Protein AF-A0AAV0DYX0-F1 (afdb_monomer_lite)

Secondary structure (DSSP, 8-state):
------PPPTT------THHHHHHHHHHHHHHHHHTTS-S----HHHHHHTTTTSSS----STT--HHHHHS--S--------HHHHHHHHHHHHHHHHHHHHHHHHHHHHHHHHHHHHHHHHHHHHHHHHTTS--

pLDDT: mean 74.8, std 15.86, range [45.0, 96.44]

Organism: NCBI:txid186058

Sequence (136 aa):
MYEVTRKRTEGRQYKSSYEDTATKIIEMKNYEAENNEEGEAAIDGYAAIMSKEKSGGPIMCGRGVTKKDLVNTKETVQSYVMTSNDMETVMSTLRKEIEEKNEKKDAELEQMRKEREVEKQKMDLILAKLSAMIPN

Radius of gyration: 32.81 Å; chains: 1; bounding box: 77×46×80 Å

Structure (mmCIF, N/CA/C/O backbone):
data_AF-A0AAV0DYX0-F1
#
_entry.id   AF-A0AAV0DYX0-F1
#
loop_
_atom_site.group_PDB
_atom_site.id
_atom_site.type_symbol
_atom_site.label_atom_id
_atom_site.label_alt_id
_atom_site.label_comp_id
_atom_site.label_asym_id
_atom_site.label_entity_id
_atom_site.label_seq_id
_atom_site.pdbx_PDB_ins_code
_atom_site.Cartn_x
_atom_site.Cartn_y
_atom_site.Cartn_z
_atom_site.occupancy
_atom_site.B_iso_or_equiv
_atom_site.auth_seq_id
_atom_site.auth_comp_id
_atom_site.auth_asym_id
_atom_site.auth_atom_id
_atom_site.pdbx_PDB_model_num
ATOM 1 N N . MET A 1 1 ? -49.599 4.923 -3.576 1.00 46.19 1 MET A N 1
ATOM 2 C CA . MET A 1 1 ? -49.830 5.508 -2.239 1.00 46.19 1 MET A CA 1
ATOM 3 C C . MET A 1 1 ? -49.151 4.574 -1.247 1.00 46.19 1 MET A C 1
ATOM 5 O O . MET A 1 1 ? -49.492 3.402 -1.252 1.00 46.19 1 MET A O 1
ATOM 9 N N . TYR A 1 2 ? -48.109 5.017 -0.539 1.00 50.25 2 TYR A N 1
ATOM 10 C CA . TYR A 1 2 ? -47.378 4.155 0.400 1.00 50.25 2 TYR A CA 1
ATOM 11 C C . TYR A 1 2 ? -48.002 4.280 1.787 1.00 50.25 2 TYR A C 1
ATOM 13 O O . TYR A 1 2 ? -48.002 5.362 2.371 1.00 50.25 2 TYR A O 1
ATOM 21 N N . GLU A 1 3 ? -48.547 3.181 2.298 1.00 60.09 3 GLU A N 1
ATOM 22 C CA . GLU A 1 3 ? -49.101 3.122 3.647 1.00 60.09 3 GLU A CA 1
ATOM 23 C C . GLU A 1 3 ? -47.987 2.891 4.674 1.00 60.09 3 GLU A C 1
ATOM 25 O O . GLU A 1 3 ? -47.161 1.985 4.552 1.00 60.09 3 GLU A O 1
ATOM 30 N N . VAL A 1 4 ? -47.953 3.742 5.700 1.00 62.25 4 VAL A N 1
ATOM 31 C CA . VAL A 1 4 ? -46.975 3.673 6.789 1.00 62.25 4 VAL A CA 1
ATOM 32 C C . VAL A 1 4 ? -47.325 2.490 7.697 1.00 62.25 4 VAL A C 1
ATOM 34 O O . VAL A 1 4 ? -48.204 2.578 8.549 1.00 62.25 4 VAL A O 1
ATOM 37 N N . THR A 1 5 ? -46.609 1.377 7.536 1.00 66.31 5 THR A N 1
ATOM 38 C CA . THR A 1 5 ? -46.845 0.115 8.267 1.00 66.31 5 THR A CA 1
ATOM 39 C C . THR A 1 5 ? -46.316 0.101 9.705 1.00 66.31 5 THR A C 1
ATOM 41 O O . THR A 1 5 ? -46.498 -0.881 10.423 1.00 66.31 5 THR A O 1
ATOM 44 N N . ARG A 1 6 ? -45.654 1.172 10.167 1.00 64.88 6 ARG A N 1
ATOM 45 C CA . ARG A 1 6 ? -45.093 1.257 11.525 1.00 64.88 6 ARG A CA 1
ATOM 46 C C . ARG A 1 6 ? -45.514 2.544 12.222 1.00 64.88 6 ARG A C 1
ATOM 48 O O . ARG A 1 6 ? -45.129 3.633 11.811 1.00 64.88 6 ARG A O 1
ATOM 55 N N . LYS A 1 7 ? -46.244 2.403 13.330 1.00 69.31 7 LYS A N 1
ATOM 56 C CA . LYS A 1 7 ? -46.509 3.487 14.285 1.00 69.31 7 LYS A CA 1
ATOM 57 C C . LYS A 1 7 ? -45.525 3.394 15.450 1.00 69.31 7 LYS A C 1
ATOM 59 O O . LYS A 1 7 ? -45.152 2.298 15.868 1.00 69.31 7 LYS A O 1
ATOM 64 N N . ARG A 1 8 ? -45.068 4.543 15.959 1.00 67.69 8 ARG A N 1
ATOM 65 C CA . ARG A 1 8 ? -44.211 4.584 17.155 1.00 67.69 8 ARG A CA 1
ATOM 66 C C . ARG A 1 8 ? -45.035 4.160 18.369 1.00 67.69 8 ARG A C 1
ATOM 68 O O . ARG A 1 8 ? -46.217 4.471 18.448 1.00 67.69 8 ARG A O 1
ATOM 75 N N . THR A 1 9 ? -44.405 3.459 19.304 1.00 76.56 9 THR A N 1
ATOM 76 C CA . THR A 1 9 ? -45.021 3.140 20.594 1.00 76.56 9 THR A CA 1
ATOM 77 C C . THR A 1 9 ? -45.219 4.442 21.367 1.00 76.56 9 THR A C 1
ATOM 79 O O . THR A 1 9 ? -44.251 5.174 21.589 1.00 76.56 9 THR A O 1
ATOM 82 N N . GLU A 1 10 ? -46.460 4.746 21.740 1.00 75.12 10 GLU A N 1
ATOM 83 C CA . GLU A 1 10 ? -46.793 5.929 22.537 1.00 75.12 10 GLU A CA 1
ATOM 84 C C . GLU A 1 10 ? -46.033 5.901 23.874 1.00 75.12 10 GLU A C 1
ATOM 86 O O . GLU A 1 10 ? -45.792 4.840 24.450 1.00 75.12 10 GLU A O 1
ATOM 91 N N . GLY A 1 11 ? -45.562 7.064 24.331 1.00 69.31 11 GLY A N 1
ATOM 92 C CA . GLY A 1 11 ? -44.794 7.195 25.577 1.00 69.31 11 GLY A CA 1
ATOM 93 C C . GLY A 1 11 ? -43.287 6.921 25.476 1.00 69.31 11 GLY A C 1
ATOM 94 O O . GLY A 1 11 ? -42.559 7.195 26.428 1.00 69.31 11 GLY A O 1
ATOM 95 N N . ARG A 1 12 ? -42.763 6.453 24.332 1.00 62.09 12 ARG A N 1
ATOM 96 C CA . ARG A 1 12 ? -41.305 6.368 24.117 1.00 62.09 12 ARG A CA 1
ATOM 97 C C . ARG A 1 12 ? -40.741 7.700 23.620 1.00 62.09 12 ARG A C 1
ATOM 99 O O . ARG A 1 12 ? -40.648 7.936 22.415 1.00 62.09 12 ARG A O 1
ATOM 106 N N . GLN A 1 13 ? -40.327 8.553 24.553 1.00 62.88 13 GLN A N 1
ATOM 107 C CA . GLN A 1 13 ? -39.456 9.689 24.247 1.00 62.88 13 GLN A CA 1
ATOM 108 C C . GLN A 1 13 ? -38.045 9.181 23.909 1.00 62.88 13 GLN A C 1
ATOM 110 O O . GLN A 1 13 ? -37.557 8.216 24.503 1.00 62.88 13 GLN A O 1
ATOM 115 N N . TYR A 1 14 ? -37.384 9.804 22.929 1.00 61.69 14 TYR A N 1
ATOM 116 C CA . TYR A 1 14 ? -35.945 9.607 22.760 1.00 61.69 14 TYR A CA 1
ATOM 117 C C . TYR A 1 14 ? -35.256 10.058 24.055 1.00 61.69 14 TYR A C 1
ATOM 119 O O . TYR A 1 14 ? -35.634 11.095 24.597 1.00 61.69 14 TYR A O 1
ATOM 127 N N . LYS A 1 15 ? -34.257 9.314 24.552 1.00 61.19 15 LYS A N 1
ATOM 128 C CA . LYS A 1 15 ? -33.356 9.830 25.596 1.00 61.19 15 LYS A CA 1
ATOM 129 C C . LYS A 1 15 ? -32.672 11.068 25.015 1.00 61.19 15 LYS A C 1
ATOM 131 O O . LYS A 1 15 ? -31.764 10.938 24.204 1.00 61.19 15 LYS A O 1
ATOM 136 N N . SER A 1 16 ? -33.175 12.253 25.337 1.00 58.41 16 SER A N 1
ATOM 137 C CA . SER A 1 16 ? -32.812 13.501 24.666 1.00 58.41 16 SER A CA 1
ATOM 138 C C . SER A 1 16 ? -31.604 14.190 25.298 1.00 58.41 16 SER A C 1
ATOM 140 O O . SER A 1 16 ? -31.571 15.416 25.351 1.00 58.41 16 SER A O 1
ATOM 142 N N . SER A 1 17 ? -30.610 13.449 25.789 1.00 59.62 17 SER A N 1
ATOM 143 C CA . SER A 1 17 ? -29.343 14.074 26.169 1.00 59.62 17 SER A CA 1
ATOM 144 C C . SER A 1 17 ? -28.473 14.182 24.917 1.00 59.62 17 SER A C 1
ATOM 146 O O . SER A 1 17 ? -27.623 13.337 24.649 1.00 59.62 17 SER A O 1
ATOM 148 N N . TYR A 1 18 ? -28.716 15.236 24.136 1.00 62.19 18 TYR A N 1
ATOM 149 C CA . TYR A 1 18 ? -27.851 15.670 23.032 1.00 62.19 18 TYR A CA 1
ATOM 150 C C . TYR A 1 18 ? -26.510 16.245 23.527 1.00 62.19 18 TYR A C 1
ATOM 152 O O . TYR A 1 18 ? -25.725 16.741 22.723 1.00 62.19 18 TYR A O 1
ATOM 160 N N . GLU A 1 19 ? -26.223 16.171 24.827 1.00 69.06 19 GLU A N 1
ATOM 161 C CA . GLU A 1 19 ? -24.958 16.610 25.422 1.00 69.06 19 GLU A CA 1
ATOM 162 C C . GLU A 1 19 ? -23.756 15.978 24.710 1.00 69.06 19 GLU A C 1
ATOM 164 O O . GLU A 1 19 ? -22.855 16.701 24.302 1.00 69.06 19 GLU A O 1
ATOM 169 N N . ASP A 1 20 ? -23.815 14.674 24.418 1.00 75.00 20 ASP A N 1
ATOM 170 C CA . ASP A 1 20 ? -22.772 13.953 23.669 1.00 75.00 20 ASP A CA 1
ATOM 171 C C . ASP A 1 20 ? -22.593 14.476 22.231 1.00 75.00 20 ASP A C 1
ATOM 173 O O . ASP A 1 20 ? -21.503 14.461 21.667 1.00 75.00 20 ASP A O 1
ATOM 177 N N . THR A 1 21 ? -23.661 14.978 21.607 1.00 77.88 21 THR A N 1
ATOM 178 C CA . THR A 1 21 ? -23.546 15.567 20.264 1.00 77.88 21 THR A CA 1
ATOM 179 C C . THR A 1 21 ? -22.906 16.949 20.310 1.00 77.88 21 THR A C 1
ATOM 181 O O . THR A 1 21 ? -22.102 17.274 19.441 1.00 77.88 21 THR A O 1
ATOM 184 N N . ALA A 1 22 ? -23.217 17.746 21.336 1.00 81.25 22 ALA A N 1
ATOM 185 C CA . ALA A 1 22 ? -22.618 19.062 21.517 1.00 81.25 22 ALA A CA 1
ATOM 186 C C . ALA A 1 22 ? -21.118 18.949 21.819 1.00 81.25 22 ALA A C 1
ATOM 188 O O . ALA A 1 22 ? -20.326 19.677 21.221 1.00 81.25 22 ALA A O 1
ATOM 189 N N . THR A 1 23 ? -20.719 18.001 22.672 1.00 81.94 23 THR A N 1
ATOM 190 C CA . THR A 1 23 ? -19.302 17.734 22.956 1.00 81.94 23 THR A CA 1
ATOM 191 C C . THR A 1 23 ? -18.560 17.268 21.707 1.00 81.94 23 THR A C 1
ATOM 193 O O . THR A 1 23 ? -17.529 17.846 21.379 1.00 81.94 23 THR A O 1
ATOM 196 N N . LYS A 1 24 ? -19.116 16.328 20.930 1.00 85.19 24 LYS A N 1
ATOM 197 C CA . LYS A 1 24 ? -18.496 15.853 19.676 1.00 85.19 24 LYS A CA 1
ATOM 198 C C . LYS A 1 24 ? -18.326 16.948 18.626 1.00 85.19 24 LYS A C 1
ATOM 200 O O . LYS A 1 24 ? -17.329 16.959 17.914 1.00 85.19 24 LY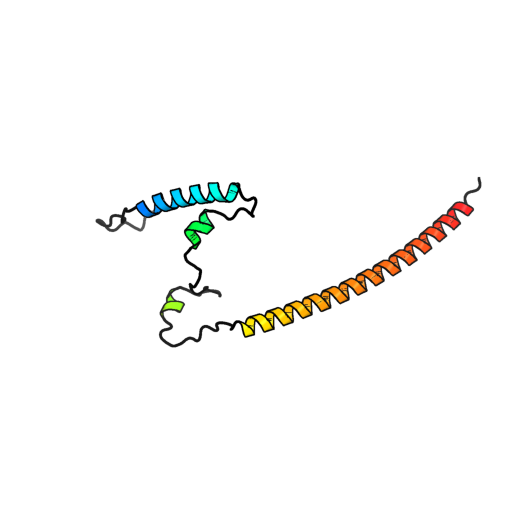S A O 1
ATOM 205 N N . ILE A 1 25 ? -19.272 17.885 18.530 1.00 83.75 25 ILE A N 1
ATOM 206 C CA . ILE A 1 25 ? -19.150 19.040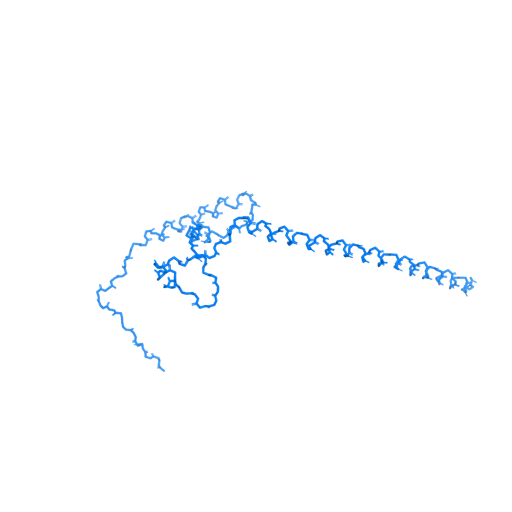 17.625 1.00 83.75 25 ILE A CA 1
ATOM 207 C C . ILE A 1 25 ? -18.003 19.960 18.056 1.00 83.75 25 ILE A C 1
ATOM 209 O O . ILE A 1 25 ? -17.285 20.472 17.200 1.00 83.75 25 ILE A O 1
ATOM 213 N N . ILE A 1 26 ? -17.827 20.175 19.362 1.00 86.00 26 ILE A N 1
ATOM 214 C CA . ILE A 1 26 ? -16.711 20.971 19.890 1.00 86.00 26 ILE A CA 1
ATOM 215 C C . ILE A 1 26 ? -15.384 20.255 19.623 1.00 86.00 26 ILE A C 1
ATOM 217 O O . ILE A 1 26 ? -14.455 20.876 19.116 1.00 86.00 26 ILE A O 1
ATOM 221 N N . GLU A 1 27 ? -15.316 18.949 19.887 1.00 84.31 27 GLU A N 1
ATOM 222 C CA . GLU A 1 27 ? -14.126 18.142 19.609 1.00 84.31 27 GLU A CA 1
ATOM 223 C C . GLU A 1 27 ? -13.733 18.203 18.125 1.00 84.31 27 GLU A C 1
ATOM 225 O O . GLU A 1 27 ? -12.556 18.389 17.829 1.00 84.31 27 GLU A O 1
ATOM 230 N N . MET A 1 28 ? -14.697 18.120 17.193 1.00 85.81 28 MET A N 1
ATOM 231 C CA . MET A 1 28 ? -14.413 18.168 15.747 1.00 85.81 28 MET A CA 1
ATOM 232 C C . MET A 1 28 ? -13.792 19.504 15.343 1.00 85.81 28 MET A C 1
ATOM 234 O O . MET A 1 28 ? -12.799 19.523 14.623 1.00 85.81 28 MET A O 1
ATOM 238 N N . LYS A 1 29 ? -14.326 20.615 15.863 1.00 83.44 29 LYS A N 1
ATOM 239 C CA . LYS A 1 29 ? -13.795 21.955 15.580 1.00 83.44 29 LYS A CA 1
ATOM 240 C C . LYS A 1 29 ? -12.380 22.152 16.117 1.00 83.44 29 LYS A C 1
ATOM 242 O O . LYS A 1 29 ? -11.567 22.781 15.448 1.00 83.44 29 LYS A O 1
ATOM 247 N N . ASN A 1 30 ? -12.091 21.629 17.308 1.00 83.31 30 ASN A N 1
ATOM 248 C CA . ASN A 1 30 ? -10.754 21.720 17.893 1.00 83.31 30 ASN A CA 1
ATOM 249 C C . ASN A 1 30 ? -9.751 20.883 17.089 1.00 83.31 30 ASN A C 1
ATOM 251 O O . ASN A 1 30 ? -8.670 21.365 16.772 1.00 83.31 30 ASN A O 1
ATOM 255 N N . TYR A 1 31 ? -10.148 19.673 16.682 1.00 78.62 31 TYR A N 1
ATOM 256 C CA . TYR A 1 31 ? -9.310 18.800 15.865 1.00 78.62 31 TYR A CA 1
ATOM 257 C C . TYR A 1 31 ? -8.962 19.431 14.509 1.00 78.62 31 TYR A C 1
ATOM 259 O O . TYR A 1 31 ? -7.807 19.402 14.089 1.00 78.62 31 TYR A O 1
ATOM 267 N N . GLU A 1 32 ? -9.941 20.048 13.840 1.00 75.00 32 GLU A N 1
ATOM 268 C CA . GLU A 1 32 ? -9.715 20.786 12.592 1.00 75.00 32 GLU A CA 1
ATOM 269 C C . GLU A 1 32 ? -8.787 21.995 12.784 1.00 75.00 32 GLU A C 1
ATOM 271 O O . GLU A 1 32 ? -7.989 22.293 11.898 1.00 75.00 32 GLU A O 1
ATOM 276 N N . ALA A 1 33 ? -8.866 22.696 13.918 1.00 74.56 33 ALA A N 1
ATOM 277 C CA . ALA A 1 33 ? -7.990 23.831 14.203 1.00 74.56 33 ALA A CA 1
ATOM 278 C C . ALA A 1 33 ? -6.533 23.392 14.433 1.00 74.56 33 ALA A C 1
ATOM 280 O O . ALA A 1 33 ? -5.628 23.979 13.853 1.00 74.56 33 ALA A O 1
ATOM 281 N N . GLU A 1 34 ? -6.320 22.332 15.217 1.00 71.44 34 GLU A N 1
ATOM 282 C CA . GLU A 1 34 ? -4.988 21.819 15.571 1.00 71.44 34 GLU A CA 1
ATOM 283 C C . GLU A 1 34 ? -4.269 21.167 14.373 1.00 71.44 34 GLU A C 1
ATOM 285 O O . GLU A 1 34 ? -3.081 21.390 14.160 1.00 71.44 34 GLU A O 1
ATOM 290 N N . ASN A 1 35 ? -4.985 20.414 13.527 1.00 64.56 35 ASN A N 1
ATOM 291 C CA . ASN A 1 35 ? -4.370 19.674 12.411 1.00 64.56 35 ASN A CA 1
ATOM 292 C C . ASN A 1 35 ? -4.142 20.524 11.146 1.00 64.56 35 ASN A C 1
ATOM 294 O O . ASN A 1 35 ? -3.427 20.096 10.241 1.00 64.56 35 ASN A O 1
ATOM 298 N N . ASN A 1 36 ? -4.724 21.724 11.055 1.00 59.06 36 ASN A N 1
ATOM 299 C CA . ASN A 1 36 ? -4.446 22.648 9.949 1.00 59.06 36 ASN A CA 1
ATOM 300 C C . ASN A 1 36 ? -3.111 23.401 10.114 1.00 59.06 36 ASN A C 1
ATOM 302 O O . ASN A 1 36 ? -2.640 24.000 9.146 1.00 59.06 36 ASN A O 1
ATOM 306 N N . GLU A 1 37 ? -2.493 23.377 11.300 1.00 57.91 37 GLU A N 1
ATOM 307 C CA . GLU A 1 37 ? -1.235 24.089 11.572 1.00 57.91 37 GLU A CA 1
ATOM 308 C C . GLU A 1 37 ? 0.021 23.236 11.305 1.00 57.91 37 GLU A C 1
ATOM 310 O O . GLU A 1 37 ? 1.059 23.789 10.943 1.00 57.91 37 GLU A O 1
ATOM 315 N N . GLU A 1 38 ? -0.056 21.902 11.411 1.00 56.28 38 GLU A N 1
ATOM 316 C CA . GLU A 1 38 ? 1.138 21.031 11.410 1.00 56.28 38 GLU A CA 1
ATOM 317 C C . GLU A 1 38 ? 1.504 20.382 10.063 1.00 56.28 38 GLU A C 1
ATOM 319 O O . GLU A 1 38 ? 2.533 19.718 9.959 1.00 56.28 38 GLU A O 1
ATOM 324 N N . GLY A 1 39 ? 0.742 20.602 8.986 1.00 56.28 39 GLY A N 1
ATOM 325 C CA . GLY A 1 39 ? 1.108 20.115 7.644 1.00 56.28 39 GLY A CA 1
ATOM 326 C C . GLY A 1 39 ? 1.171 18.584 7.498 1.00 56.28 39 GLY A C 1
ATOM 327 O O . GLY A 1 39 ? 1.607 18.087 6.456 1.00 56.28 39 GLY A O 1
ATOM 328 N N . GLU A 1 40 ? 0.728 17.833 8.509 1.00 57.50 40 GLU A N 1
ATOM 329 C CA . GLU A 1 40 ? 0.511 16.393 8.419 1.00 57.50 40 GLU A CA 1
ATOM 330 C C . GLU A 1 40 ? -0.744 16.080 7.591 1.00 57.50 40 GLU A C 1
ATOM 332 O O . GLU A 1 40 ? -1.647 16.902 7.423 1.00 57.50 40 GLU A O 1
ATOM 337 N N . ALA A 1 41 ? -0.777 14.880 7.003 1.00 57.94 41 ALA A N 1
ATOM 338 C CA . ALA A 1 41 ? -1.872 14.434 6.151 1.00 57.94 41 ALA A CA 1
ATOM 339 C C . ALA A 1 41 ? -3.217 14.601 6.873 1.00 57.94 41 ALA A C 1
ATOM 341 O O . ALA A 1 41 ? -3.411 14.031 7.940 1.00 57.94 41 ALA A O 1
ATOM 342 N N . ALA A 1 42 ? -4.137 15.364 6.275 1.00 61.31 42 ALA A N 1
ATOM 343 C CA . ALA A 1 42 ? -5.432 15.692 6.860 1.00 61.31 42 ALA A CA 1
ATOM 344 C C . ALA A 1 42 ? -6.222 14.420 7.213 1.00 61.31 42 ALA A C 1
ATOM 346 O O . ALA A 1 42 ? -6.830 13.778 6.352 1.00 61.31 42 ALA A O 1
ATOM 347 N N . ILE A 1 43 ? -6.195 14.042 8.488 1.00 61.16 43 ILE A N 1
ATOM 348 C CA . ILE A 1 43 ? -7.045 12.990 9.032 1.00 61.16 43 ILE A CA 1
ATOM 349 C C . ILE A 1 43 ? -8.447 13.587 9.189 1.00 61.16 43 ILE A C 1
ATOM 351 O O . ILE A 1 43 ? -8.618 14.693 9.694 1.00 61.16 43 ILE A O 1
ATOM 355 N N . ASP A 1 44 ? -9.468 12.862 8.736 1.00 73.19 44 ASP A N 1
ATOM 356 C CA . ASP A 1 44 ? -10.865 13.270 8.888 1.00 73.19 44 ASP A CA 1
ATOM 357 C C . ASP A 1 44 ? -11.237 13.361 10.382 1.00 73.19 44 ASP A C 1
ATOM 359 O O . ASP A 1 44 ? -11.193 12.360 11.105 1.00 73.19 44 ASP A O 1
ATOM 363 N N . GLY A 1 45 ? -11.629 14.552 10.845 1.00 72.81 45 GLY A N 1
ATOM 364 C CA . GLY A 1 45 ? -12.019 14.795 12.237 1.00 72.81 45 GLY A CA 1
ATOM 365 C C . GLY A 1 45 ? -13.211 13.946 12.682 1.00 72.81 45 GLY A C 1
ATOM 366 O O . GLY A 1 45 ? -13.271 13.520 13.840 1.00 72.81 45 GLY A O 1
ATOM 367 N N . TYR A 1 46 ? -14.115 13.595 11.758 1.00 73.62 46 TYR A N 1
ATOM 368 C CA . TYR A 1 46 ? -15.183 12.643 12.050 1.00 73.62 46 TYR A CA 1
ATOM 369 C C . TYR A 1 46 ? -14.605 11.270 12.386 1.00 73.62 46 TYR A C 1
ATOM 371 O O . TYR A 1 46 ? -14.977 10.682 13.403 1.00 73.62 46 TYR A O 1
ATOM 379 N N . ALA A 1 47 ? -13.672 10.766 11.574 1.00 70.88 47 ALA A N 1
ATOM 380 C CA . ALA A 1 47 ? -12.992 9.512 11.858 1.00 70.88 47 ALA A CA 1
ATOM 381 C C . ALA A 1 47 ? -12.252 9.596 13.200 1.00 70.88 47 ALA A C 1
ATOM 383 O O . ALA A 1 47 ? -12.478 8.743 14.053 1.00 70.88 47 ALA A O 1
ATOM 384 N N . ALA A 1 48 ? -11.460 10.635 13.458 1.00 73.19 48 ALA A N 1
ATOM 385 C CA . ALA A 1 48 ? -10.704 10.763 14.709 1.00 73.19 48 ALA A CA 1
ATOM 386 C C . ALA A 1 48 ? -11.586 10.713 15.977 1.00 73.19 48 ALA A C 1
ATOM 388 O O . ALA A 1 48 ? -11.219 10.087 16.974 1.00 73.19 48 ALA A O 1
ATOM 389 N N . ILE A 1 49 ? -12.772 11.327 15.939 1.00 73.94 49 ILE A N 1
ATOM 390 C CA . ILE A 1 49 ? -13.651 11.451 17.114 1.00 73.94 49 ILE A CA 1
ATOM 391 C C . ILE A 1 49 ? -14.637 10.291 17.222 1.00 73.94 49 ILE A C 1
ATOM 393 O O . ILE A 1 49 ? -14.846 9.750 18.309 1.00 73.94 49 ILE A O 1
ATOM 397 N N . MET A 1 50 ? -15.217 9.859 16.101 1.00 76.12 50 MET A N 1
ATOM 398 C CA . MET A 1 50 ? -16.238 8.807 16.084 1.00 76.12 50 MET A CA 1
ATOM 399 C C . MET A 1 50 ? -15.654 7.396 16.022 1.00 76.12 50 MET A C 1
ATOM 401 O O . MET A 1 50 ? -16.337 6.450 16.411 1.00 76.12 50 MET A O 1
ATOM 405 N N . SER A 1 51 ? -14.406 7.229 15.568 1.00 65.50 51 SER A N 1
ATOM 406 C CA . SER A 1 51 ? -13.748 5.914 15.480 1.00 65.50 51 SER A CA 1
ATOM 407 C C . SER A 1 51 ? -12.923 5.529 16.714 1.00 65.50 51 SER A C 1
ATOM 409 O O . SER A 1 51 ? -12.301 4.467 16.718 1.00 65.50 51 SER A O 1
ATOM 411 N N . LYS A 1 52 ? -12.969 6.325 17.799 1.00 59.72 52 LYS A N 1
ATOM 412 C CA . LYS A 1 52 ? -12.320 5.988 19.085 1.00 59.72 52 LYS A CA 1
ATOM 413 C C . LYS A 1 52 ? -12.730 4.612 19.622 1.00 59.72 52 LYS A C 1
ATOM 415 O O . LYS A 1 52 ? -11.929 3.943 20.268 1.00 59.72 52 LYS A O 1
ATOM 420 N N . GLU A 1 53 ? -13.929 4.129 19.301 1.00 59.09 53 GLU A N 1
ATOM 421 C CA . GLU A 1 53 ? -14.235 2.703 19.406 1.00 59.09 53 GLU A CA 1
ATOM 422 C C . GLU A 1 53 ? -13.792 1.996 18.126 1.00 59.09 53 GLU A C 1
ATOM 424 O O . GLU A 1 53 ? -14.589 1.949 17.199 1.00 59.09 53 GLU A O 1
ATOM 429 N N . LYS A 1 54 ? -12.564 1.449 18.087 1.00 55.03 54 LYS A N 1
ATOM 430 C CA . LYS A 1 54 ? -12.213 0.096 17.570 1.00 55.03 54 LYS A CA 1
ATOM 431 C C . LYS A 1 54 ? -10.744 -0.303 17.808 1.00 55.03 54 LYS A C 1
ATOM 433 O O . LYS A 1 54 ? -10.300 -1.292 17.228 1.00 55.03 54 LYS A O 1
ATOM 438 N N . SER A 1 55 ? -9.981 0.350 18.686 1.00 49.91 55 SER A N 1
ATOM 439 C CA . SER A 1 55 ? -8.710 -0.232 19.149 1.00 49.91 55 SER A CA 1
ATOM 440 C C . SER A 1 55 ? -8.991 -1.363 20.155 1.00 49.91 55 SER A C 1
ATOM 442 O O . SER A 1 55 ? -8.949 -1.184 21.365 1.00 49.91 55 SER A O 1
ATOM 444 N N . GLY A 1 56 ? -9.355 -2.546 19.646 1.00 52.22 56 GLY A N 1
ATOM 445 C CA . GLY A 1 56 ? -9.513 -3.770 20.451 1.00 52.22 56 GLY A CA 1
ATOM 446 C C . GLY A 1 56 ? -10.852 -4.499 20.311 1.00 52.22 56 GLY A C 1
ATOM 447 O O . GLY A 1 56 ? -11.034 -5.561 20.901 1.00 52.22 56 GLY A O 1
ATOM 448 N N . GLY A 1 57 ? -11.791 -3.973 19.520 1.00 54.84 57 GLY A N 1
ATOM 449 C CA . GLY A 1 57 ? -13.006 -4.706 19.164 1.00 54.84 57 GLY A CA 1
ATOM 450 C C . GLY A 1 57 ? -12.705 -5.787 18.117 1.00 54.84 57 GLY A C 1
ATOM 451 O O . GLY A 1 57 ? -11.987 -5.486 17.161 1.00 54.84 57 GLY A O 1
ATOM 452 N N . PRO A 1 58 ? -13.256 -7.011 18.228 1.00 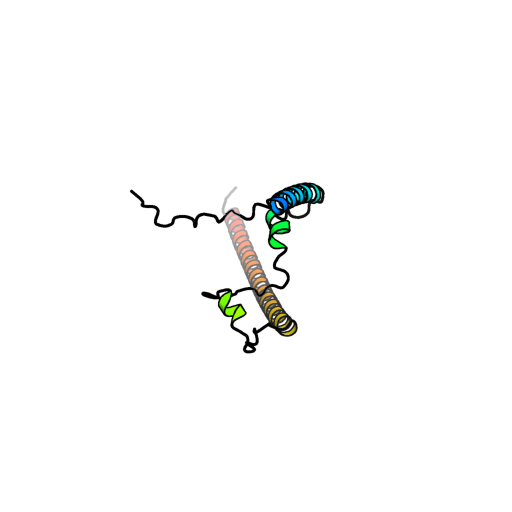57.22 58 PRO A N 1
ATOM 453 C CA . PRO A 1 58 ? -13.069 -8.048 17.217 1.00 57.22 58 PRO A CA 1
ATOM 454 C C . PRO A 1 58 ? -13.469 -7.529 15.833 1.00 57.22 58 PRO A C 1
ATOM 456 O O . PRO A 1 58 ? -14.599 -7.073 15.620 1.00 57.22 58 PRO A O 1
ATOM 459 N N . ILE A 1 59 ? -12.528 -7.561 14.891 1.00 62.81 59 ILE A N 1
ATOM 460 C CA . ILE A 1 59 ? -12.781 -7.189 13.501 1.00 62.81 59 ILE A CA 1
ATOM 461 C C . ILE A 1 59 ? -13.623 -8.310 12.890 1.00 62.81 59 ILE A C 1
ATOM 463 O O . ILE A 1 59 ? -13.165 -9.441 12.764 1.00 62.81 59 ILE A O 1
ATOM 467 N N . MET A 1 60 ? -14.869 -8.007 12.520 1.00 64.94 60 MET A N 1
ATOM 468 C CA . MET A 1 60 ? -15.709 -8.956 11.789 1.00 64.94 60 MET A CA 1
ATOM 469 C C . MET A 1 60 ? -15.191 -9.051 10.351 1.00 64.94 60 MET A C 1
ATOM 471 O O . MET A 1 60 ? -15.452 -8.163 9.539 1.00 64.94 60 MET A O 1
ATOM 475 N N . CYS A 1 61 ? -14.443 -10.104 10.040 1.00 65.00 61 CYS A N 1
ATOM 476 C CA . CYS A 1 61 ? -14.032 -10.438 8.681 1.00 65.00 61 CYS A CA 1
ATOM 477 C C . CYS A 1 61 ? -14.832 -11.650 8.169 1.00 65.00 61 CYS A C 1
ATOM 479 O O . CYS A 1 61 ? -15.121 -12.578 8.919 1.00 65.00 61 CYS A O 1
ATOM 481 N N . GLY A 1 62 ? -15.224 -11.634 6.889 1.00 64.31 62 GLY A N 1
ATOM 482 C CA . GLY A 1 62 ? -16.002 -12.706 6.251 1.00 64.31 62 GLY A CA 1
ATOM 483 C C . GLY A 1 62 ? -17.450 -12.331 5.904 1.00 64.31 62 GLY A C 1
ATOM 484 O O . GLY A 1 62 ? -18.037 -11.391 6.442 1.00 64.31 62 GLY A O 1
ATOM 485 N N . ARG A 1 63 ? -18.038 -13.058 4.947 1.00 60.41 63 ARG A N 1
ATOM 486 C CA . ARG A 1 63 ? -19.398 -12.806 4.448 1.00 60.41 63 ARG A CA 1
ATOM 487 C C . ARG A 1 63 ? -20.420 -13.476 5.369 1.00 60.41 63 ARG A C 1
ATOM 489 O O . ARG A 1 63 ? -20.407 -14.690 5.506 1.00 60.41 63 ARG A O 1
ATOM 496 N N . GLY A 1 64 ? -21.313 -12.684 5.966 1.00 64.38 64 GLY A N 1
ATOM 497 C CA . GLY A 1 64 ? -22.406 -13.184 6.813 1.00 64.38 64 GLY A CA 1
ATOM 498 C C . GLY A 1 64 ? -22.142 -13.171 8.321 1.00 64.38 64 GLY A C 1
ATOM 499 O O . GLY A 1 64 ? -23.013 -13.599 9.067 1.00 64.38 64 GLY A O 1
ATOM 500 N N . VAL A 1 65 ? -20.998 -12.651 8.778 1.00 62.81 65 VAL A N 1
ATOM 501 C CA . VAL A 1 65 ? -20.689 -12.553 10.213 1.00 62.81 65 VAL A CA 1
ATOM 502 C C . VAL A 1 65 ? -21.504 -11.427 10.850 1.00 62.81 65 VAL A C 1
ATOM 504 O O . VAL A 1 65 ? -21.408 -10.261 10.455 1.00 62.81 65 VAL A O 1
ATOM 507 N N . THR A 1 66 ? -22.315 -11.771 11.845 1.00 62.44 66 THR A N 1
ATOM 508 C CA . THR A 1 66 ? -23.127 -10.834 12.624 1.00 62.44 66 THR A CA 1
ATOM 509 C C . THR A 1 66 ? -22.617 -10.731 14.058 1.00 62.44 66 THR A C 1
ATOM 511 O O . THR A 1 66 ? -22.016 -11.653 14.599 1.00 62.44 66 THR A O 1
ATOM 514 N N . LYS A 1 67 ? -22.915 -9.619 14.746 1.00 59.56 67 LYS A N 1
ATOM 515 C CA . LYS A 1 67 ? -22.519 -9.425 16.158 1.00 59.56 67 LYS A CA 1
ATOM 516 C C . LYS A 1 67 ? -22.991 -10.551 17.094 1.00 59.56 67 LYS A C 1
ATOM 518 O O . LYS A 1 67 ? -22.404 -10.738 18.151 1.00 59.56 67 LYS A O 1
ATOM 523 N N . LYS A 1 68 ? -24.051 -11.283 16.733 1.00 59.78 68 LYS A N 1
ATOM 524 C CA . LYS A 1 68 ? -24.556 -12.425 17.511 1.00 59.78 68 LYS A CA 1
ATOM 525 C C . LYS A 1 68 ? -23.620 -13.630 17.441 1.00 59.78 68 LYS A C 1
ATOM 527 O O . LYS A 1 68 ? -23.482 -14.329 18.439 1.00 59.78 68 LYS A O 1
ATOM 532 N N . ASP A 1 69 ? -22.939 -13.810 16.314 1.00 59.06 69 ASP A N 1
ATOM 533 C CA . ASP A 1 69 ? -21.963 -14.885 16.117 1.00 59.06 69 ASP A CA 1
ATOM 534 C C . ASP A 1 69 ? -20.730 -14.687 17.008 1.00 59.06 69 ASP A C 1
ATOM 536 O O . ASP A 1 69 ? -20.102 -15.657 17.401 1.00 59.06 69 ASP A O 1
ATOM 540 N N . LEU A 1 70 ? -20.439 -13.444 17.409 1.00 57.03 70 LEU A N 1
ATOM 541 C CA . LEU A 1 70 ? -19.366 -13.097 18.347 1.00 57.03 70 LEU A CA 1
ATOM 542 C C . LEU A 1 70 ? -19.764 -13.276 19.826 1.00 57.03 70 LEU A C 1
ATOM 544 O O . LEU A 1 70 ? -18.916 -13.501 20.680 1.00 57.03 70 LEU A O 1
ATOM 548 N N . VAL A 1 71 ? -21.054 -13.139 20.150 1.00 56.16 71 VAL A N 1
ATOM 549 C CA . VAL A 1 71 ? -21.569 -13.203 21.534 1.00 56.16 71 VAL A CA 1
ATOM 550 C C . VAL A 1 71 ? -21.928 -14.637 21.943 1.00 56.16 71 VAL A C 1
ATOM 552 O O . VAL A 1 71 ? -21.888 -14.970 23.128 1.00 56.16 71 VAL A O 1
ATOM 555 N N . ASN A 1 72 ? -22.254 -15.499 20.976 1.00 49.84 72 ASN A N 1
ATOM 556 C CA . ASN A 1 72 ? -22.635 -16.891 21.225 1.00 49.84 72 ASN A CA 1
ATOM 557 C C . ASN A 1 72 ? -21.444 -17.849 21.396 1.00 49.84 72 ASN A C 1
ATOM 559 O O . ASN A 1 72 ? -21.649 -19.002 21.772 1.00 49.84 72 ASN A O 1
ATOM 563 N N . THR A 1 73 ? -20.204 -17.393 21.215 1.00 51.06 73 THR A N 1
ATOM 564 C CA . THR A 1 73 ? -18.996 -18.177 21.514 1.00 51.06 73 THR A CA 1
ATOM 565 C C . THR A 1 73 ? -18.687 -18.129 23.015 1.00 51.06 73 THR A C 1
ATOM 567 O O . THR A 1 73 ? -17.683 -17.573 23.453 1.00 51.06 73 THR A O 1
ATOM 570 N N . LYS A 1 74 ? -19.599 -18.666 23.836 1.00 48.69 74 LYS A N 1
ATOM 571 C CA . LYS A 1 74 ? -19.280 -19.092 25.213 1.00 48.69 74 LYS A CA 1
ATOM 572 C C . LYS A 1 74 ? -18.529 -20.421 25.235 1.00 48.69 74 LYS A C 1
ATOM 574 O O . LYS A 1 74 ? -17.917 -20.759 26.241 1.00 48.69 74 LYS A O 1
ATOM 579 N N . GLU A 1 75 ? -18.564 -21.155 24.133 1.00 48.25 75 GLU A N 1
ATOM 580 C CA . GLU A 1 75 ? -17.552 -22.152 23.834 1.00 48.25 75 GLU A CA 1
ATOM 581 C C . GLU A 1 75 ? -16.369 -21.422 23.225 1.00 48.25 75 GLU A C 1
ATOM 583 O O . GLU A 1 75 ? -16.551 -20.554 22.370 1.00 48.25 75 GLU A O 1
ATOM 588 N N . THR A 1 76 ? -15.179 -21.751 23.714 1.00 50.03 76 THR A N 1
ATOM 589 C CA . THR A 1 76 ? -13.879 -21.287 23.246 1.00 50.03 76 THR A CA 1
ATOM 590 C C . THR A 1 76 ? -13.725 -21.584 21.756 1.00 50.03 76 THR A C 1
ATOM 592 O O . THR A 1 76 ? -13.023 -22.507 21.354 1.00 50.03 76 THR A O 1
ATOM 595 N N . VAL A 1 77 ? -14.371 -20.793 20.904 1.00 45.00 77 VAL A N 1
ATOM 596 C CA . VAL A 1 77 ? -13.901 -20.595 19.548 1.00 45.00 77 VAL A CA 1
ATOM 597 C C . VAL A 1 77 ? -12.568 -19.919 19.776 1.00 45.00 77 VAL A C 1
ATOM 599 O O . VAL A 1 77 ? -12.511 -18.753 20.171 1.00 45.00 77 VAL A O 1
ATOM 602 N N . GLN A 1 78 ? -11.489 -20.685 19.623 1.00 45.78 78 GLN A N 1
ATOM 603 C CA . GLN A 1 78 ? -10.206 -20.100 19.291 1.00 45.78 78 GLN A CA 1
ATOM 604 C C . GLN A 1 78 ? -10.469 -19.296 18.021 1.00 45.78 78 GLN A C 1
ATOM 606 O O . GLN A 1 78 ? -10.406 -19.809 16.908 1.00 45.78 78 GLN A O 1
ATOM 611 N N . SER A 1 79 ? -10.855 -18.032 18.207 1.00 51.59 79 SER A N 1
ATOM 612 C CA . SER A 1 79 ? -10.576 -16.972 17.263 1.00 51.59 79 SER A CA 1
ATOM 613 C C . SER A 1 79 ? -9.155 -17.259 16.819 1.00 51.59 79 SER A C 1
ATOM 615 O O . SER A 1 79 ? -8.256 -17.278 17.666 1.00 51.59 79 SER A O 1
ATOM 617 N N . TYR A 1 80 ? -8.970 -17.626 15.551 1.00 56.12 80 TYR A N 1
ATOM 618 C CA . TYR A 1 80 ? -7.637 -17.810 15.003 1.00 56.12 80 TYR A CA 1
ATOM 619 C C . TYR A 1 80 ? -7.030 -16.413 14.916 1.00 56.12 80 TYR A C 1
ATOM 621 O O . TYR A 1 80 ? -7.081 -15.730 13.896 1.00 56.12 80 TYR A O 1
ATOM 629 N N . VAL A 1 81 ? -6.569 -15.938 16.068 1.00 62.16 81 VAL A N 1
ATOM 630 C CA . VAL A 1 81 ? -5.751 -14.754 16.195 1.00 62.16 81 VAL A CA 1
ATOM 631 C C . VAL A 1 81 ? -4.395 -15.220 15.705 1.00 62.16 81 VAL A C 1
ATOM 633 O O . VAL A 1 81 ? -3.706 -15.948 16.418 1.00 62.16 81 VAL A O 1
ATOM 636 N N . MET A 1 82 ? -4.051 -14.865 14.464 1.00 62.19 82 MET A N 1
ATOM 637 C CA . MET A 1 82 ? -2.674 -15.015 14.004 1.00 62.19 82 MET A CA 1
ATOM 638 C C . MET A 1 82 ? -1.776 -14.340 15.031 1.00 62.19 82 MET A C 1
ATOM 640 O O . MET A 1 82 ? -1.975 -13.169 15.372 1.00 62.19 82 MET A O 1
ATOM 644 N N . THR A 1 83 ? -0.826 -15.100 15.561 1.00 76.56 83 THR A N 1
ATOM 645 C CA . THR A 1 83 ? 0.133 -14.553 16.511 1.00 76.56 83 THR A CA 1
ATOM 646 C C . THR A 1 83 ? 1.050 -13.573 15.783 1.00 76.56 83 THR A C 1
ATOM 648 O O . THR A 1 83 ? 1.186 -13.616 14.557 1.00 76.56 83 THR A O 1
ATOM 651 N N . SER A 1 84 ? 1.713 -12.681 16.521 1.00 74.81 84 SER A N 1
ATOM 652 C CA . SER A 1 84 ? 2.682 -11.757 15.919 1.00 74.81 84 SER A CA 1
ATOM 653 C C . SER A 1 84 ? 3.765 -12.497 15.123 1.00 74.81 84 SER A C 1
ATOM 655 O O . SER A 1 84 ? 4.137 -12.045 14.046 1.00 74.81 84 SER A O 1
ATOM 657 N N . ASN A 1 85 ? 4.182 -13.684 15.580 1.00 76.75 85 ASN A N 1
ATOM 658 C CA . ASN A 1 85 ? 5.147 -14.533 14.875 1.00 76.75 85 ASN A CA 1
ATOM 659 C C . ASN A 1 85 ? 4.597 -15.074 13.542 1.00 76.75 85 ASN A C 1
ATOM 661 O O . ASN A 1 85 ? 5.327 -15.159 12.551 1.00 76.75 85 ASN A O 1
ATOM 665 N N . ASP A 1 86 ? 3.306 -15.411 13.492 1.00 79.75 86 ASP A N 1
ATOM 666 C CA . ASP A 1 86 ? 2.651 -15.851 12.255 1.00 79.75 86 ASP A CA 1
ATOM 667 C C . ASP A 1 86 ? 2.556 -14.690 11.249 1.00 79.75 86 ASP A C 1
ATOM 669 O O . ASP A 1 86 ? 2.728 -14.873 10.045 1.00 79.75 86 ASP A O 1
ATOM 673 N N . MET A 1 87 ? 2.325 -13.463 11.727 1.00 83.38 87 MET A N 1
ATOM 674 C CA . MET A 1 87 ? 2.369 -12.280 10.862 1.00 83.38 87 MET A CA 1
ATOM 675 C C . MET A 1 87 ? 3.786 -11.970 10.375 1.00 83.38 87 MET A C 1
ATOM 677 O O . MET A 1 87 ? 3.968 -11.661 9.199 1.00 83.38 87 MET A O 1
ATOM 681 N N . GLU A 1 88 ? 4.797 -12.067 11.237 1.00 84.19 88 GLU A N 1
ATOM 682 C CA . GLU A 1 88 ? 6.193 -11.826 10.858 1.00 84.19 88 GLU A CA 1
ATOM 683 C C . GLU A 1 88 ? 6.675 -12.807 9.789 1.00 84.19 88 GLU A C 1
ATOM 685 O O . GLU A 1 88 ? 7.310 -12.398 8.814 1.00 84.19 88 GLU A O 1
ATOM 690 N N . THR A 1 89 ? 6.322 -14.086 9.923 1.00 87.44 89 THR A N 1
ATOM 691 C CA . THR A 1 89 ? 6.649 -15.101 8.916 1.00 87.44 89 THR A CA 1
ATOM 692 C C . THR A 1 89 ? 5.994 -14.785 7.573 1.00 87.44 89 THR A C 1
ATOM 694 O O . THR A 1 89 ? 6.708 -14.724 6.570 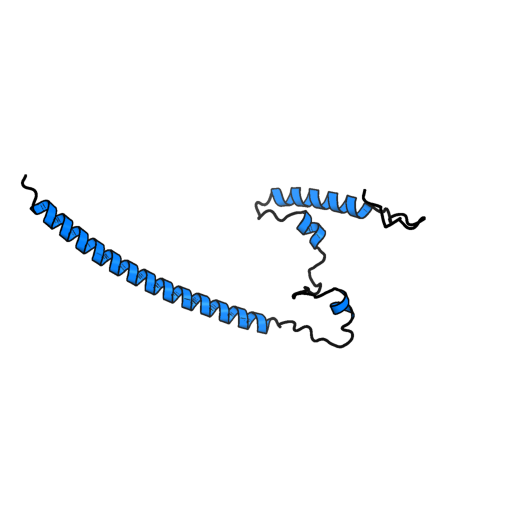1.00 87.44 89 THR A O 1
ATOM 697 N N . VAL A 1 90 ? 4.697 -14.460 7.545 1.00 88.06 90 VAL A N 1
ATOM 698 C CA . VAL A 1 90 ? 3.990 -14.060 6.310 1.00 88.06 90 VAL A CA 1
ATOM 699 C C . VAL A 1 90 ? 4.570 -12.782 5.689 1.00 88.06 90 VAL A C 1
ATOM 701 O O . VAL A 1 90 ? 4.749 -12.690 4.471 1.00 88.06 90 VAL A O 1
ATOM 704 N N . MET A 1 91 ? 4.920 -11.790 6.507 1.00 88.75 91 MET A N 1
ATOM 705 C CA . MET A 1 91 ? 5.543 -10.555 6.025 1.00 88.75 91 MET A CA 1
ATOM 706 C C . MET A 1 91 ? 6.946 -10.808 5.466 1.00 88.75 91 MET A C 1
ATOM 708 O O . MET A 1 91 ? 7.329 -10.200 4.466 1.00 88.75 91 MET A O 1
ATOM 712 N N . SER A 1 92 ? 7.708 -11.722 6.071 1.00 90.00 92 SER A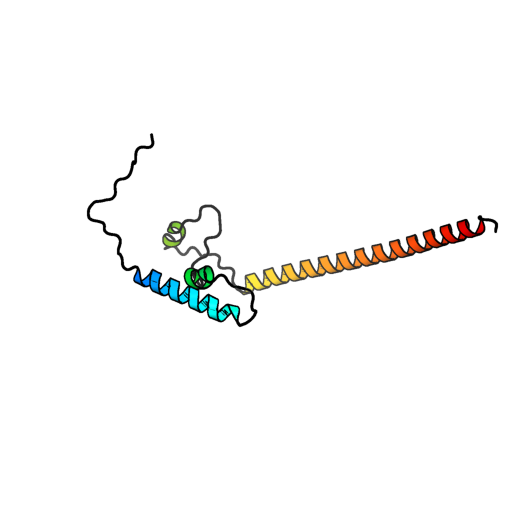 N 1
ATOM 713 C CA . SER A 1 92 ? 9.041 -12.094 5.590 1.00 90.00 92 SER A CA 1
ATOM 714 C C . SER A 1 92 ? 8.991 -12.808 4.237 1.00 90.00 92 SER A C 1
ATOM 716 O O . SER A 1 92 ? 9.807 -12.513 3.363 1.00 90.00 92 SER A O 1
ATOM 718 N N . THR A 1 93 ? 8.012 -13.694 4.023 1.00 91.56 93 THR A N 1
ATOM 719 C CA . THR A 1 93 ? 7.840 -14.397 2.745 1.00 91.56 93 THR A CA 1
ATOM 720 C C . THR A 1 93 ? 7.422 -13.435 1.641 1.00 91.56 93 THR A C 1
ATOM 722 O O . THR A 1 93 ? 7.997 -13.468 0.557 1.00 91.56 93 THR A O 1
ATOM 725 N N . LEU A 1 94 ? 6.505 -12.508 1.938 1.00 94.19 94 LEU A N 1
ATOM 726 C CA . LEU A 1 94 ? 6.092 -11.468 0.992 1.00 94.19 94 LEU A CA 1
ATOM 727 C C . LEU A 1 94 ? 7.256 -10.559 0.581 1.00 94.19 94 LEU A C 1
ATOM 729 O O . LEU A 1 94 ? 7.394 -10.241 -0.598 1.00 94.19 94 LEU A O 1
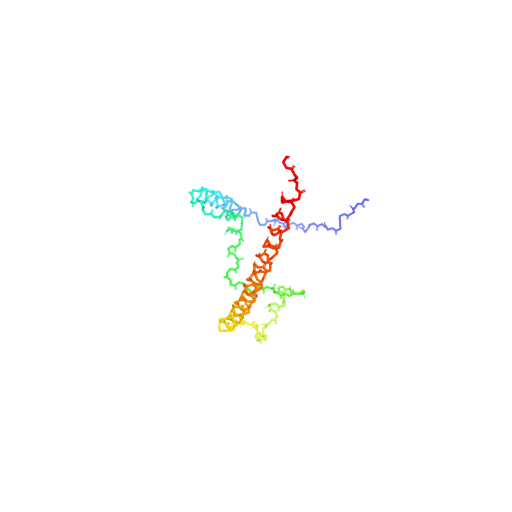ATOM 733 N N . ARG A 1 95 ? 8.114 -10.156 1.528 1.00 93.38 95 ARG A N 1
ATOM 734 C CA . ARG A 1 95 ? 9.299 -9.333 1.227 1.00 93.38 95 ARG A CA 1
ATOM 735 C C . ARG A 1 95 ? 10.261 -10.048 0.278 1.00 93.38 95 ARG A C 1
ATOM 737 O O . ARG A 1 95 ? 10.661 -9.450 -0.715 1.00 93.38 95 ARG A O 1
ATOM 744 N N . LYS A 1 96 ? 10.543 -11.331 0.525 1.00 94.12 96 LYS A N 1
ATOM 745 C CA . LYS A 1 96 ? 11.398 -12.145 -0.355 1.00 94.12 96 LYS A CA 1
ATOM 746 C C . LYS A 1 96 ? 10.830 -12.275 -1.768 1.00 94.12 96 LYS A C 1
ATOM 748 O O . LYS A 1 96 ? 11.563 -12.117 -2.737 1.00 94.12 96 LYS A O 1
ATOM 753 N N . GLU A 1 97 ? 9.525 -12.508 -1.903 1.00 94.50 97 GLU A N 1
ATOM 754 C CA . GLU A 1 97 ? 8.889 -12.583 -3.227 1.00 94.50 97 GLU A CA 1
ATOM 755 C C . GLU A 1 97 ? 8.957 -11.256 -3.997 1.00 94.50 97 GLU A C 1
ATOM 757 O O . GLU A 1 97 ? 9.061 -11.253 -5.227 1.00 94.50 97 GLU A O 1
ATOM 762 N N . ILE A 1 98 ? 8.868 -10.125 -3.291 1.00 94.50 98 ILE A N 1
ATOM 763 C CA . ILE A 1 98 ? 9.001 -8.794 -3.893 1.00 94.50 98 ILE A CA 1
ATOM 764 C C . ILE A 1 98 ? 10.441 -8.564 -4.360 1.00 94.50 98 ILE A C 1
ATOM 766 O O . ILE A 1 98 ? 10.633 -8.100 -5.483 1.00 94.50 98 ILE A O 1
ATOM 770 N N . GLU A 1 99 ? 11.432 -8.916 -3.540 1.00 94.88 99 GLU A N 1
ATOM 771 C CA . GLU A 1 99 ? 12.854 -8.810 -3.894 1.00 94.88 99 GLU A CA 1
ATOM 772 C C . GLU A 1 99 ? 13.185 -9.654 -5.130 1.00 94.88 99 GLU A C 1
ATOM 774 O O . GLU A 1 99 ? 13.664 -9.103 -6.120 1.00 94.88 99 GLU A O 1
ATOM 779 N N . GLU A 1 100 ? 12.801 -10.936 -5.160 1.00 95.06 100 GLU A N 1
ATOM 780 C CA . GLU A 1 100 ? 13.024 -11.792 -6.337 1.00 95.06 100 GLU A CA 1
ATOM 781 C C . GLU A 1 100 ? 12.344 -11.252 -7.605 1.00 95.06 100 GLU A C 1
ATOM 783 O O . GLU A 1 100 ? 12.871 -11.368 -8.716 1.00 95.06 100 GLU A O 1
ATOM 788 N N . LYS A 1 101 ? 11.139 -10.681 -7.475 1.00 94.75 101 LYS A N 1
ATOM 789 C CA . LYS A 1 101 ? 10.438 -10.066 -8.612 1.00 94.75 101 LYS A CA 1
ATOM 790 C C . LYS A 1 101 ? 11.140 -8.808 -9.104 1.00 94.75 101 LYS A C 1
ATOM 792 O O . LYS A 1 101 ? 11.129 -8.564 -10.311 1.00 94.75 101 LYS A O 1
ATOM 797 N N . ASN A 1 102 ? 11.711 -8.018 -8.203 1.00 94.19 102 ASN A N 1
ATOM 798 C CA . ASN A 1 102 ? 12.448 -6.814 -8.566 1.00 94.19 102 ASN A CA 1
ATOM 799 C C . ASN A 1 102 ? 13.762 -7.173 -9.267 1.00 94.19 102 ASN A C 1
ATOM 801 O O . ASN A 1 102 ? 14.003 -6.661 -10.355 1.00 94.19 102 ASN A O 1
ATOM 805 N N . GLU A 1 103 ? 14.521 -8.143 -8.751 1.00 95.12 103 GLU A N 1
ATOM 806 C CA . GLU A 1 103 ? 15.758 -8.619 -9.391 1.00 95.12 103 GLU A CA 1
ATOM 807 C C . GLU A 1 103 ? 15.516 -9.127 -10.820 1.00 95.12 103 GLU A C 1
ATOM 809 O O . GLU A 1 103 ? 16.256 -8.795 -11.749 1.00 95.12 103 GLU A O 1
ATOM 814 N N . LYS A 1 104 ? 14.433 -9.890 -11.031 1.00 94.44 104 LYS A N 1
ATOM 815 C CA . LYS A 1 104 ? 14.045 -10.354 -12.374 1.00 94.44 104 LYS A CA 1
ATOM 816 C C . LYS A 1 104 ? 13.717 -9.194 -13.314 1.00 94.44 104 LYS A C 1
ATOM 818 O O . LYS A 1 104 ? 14.139 -9.217 -14.468 1.00 94.44 104 LYS A O 1
ATOM 823 N N . LYS A 1 105 ? 12.987 -8.185 -12.829 1.00 94.94 105 LYS A N 1
ATOM 824 C CA . LYS A 1 105 ? 12.658 -6.987 -13.617 1.00 94.94 105 LYS A CA 1
ATOM 825 C C . LYS A 1 105 ? 13.895 -6.162 -13.954 1.00 94.94 105 LYS A C 1
ATOM 827 O O . LYS A 1 105 ? 13.983 -5.648 -15.065 1.00 94.94 105 LYS A O 1
ATOM 832 N N . ASP A 1 106 ? 14.846 -6.052 -13.034 1.00 94.69 106 ASP A N 1
ATOM 833 C CA . ASP A 1 106 ? 16.092 -5.324 -13.271 1.00 94.69 106 ASP A CA 1
ATOM 834 C C . ASP A 1 106 ? 16.948 -6.023 -14.336 1.00 94.69 106 ASP A C 1
ATOM 836 O O . ASP A 1 106 ? 17.441 -5.370 -15.259 1.00 94.69 106 ASP A O 1
ATOM 840 N N . ALA A 1 107 ? 17.034 -7.357 -14.292 1.00 94.75 107 ALA A N 1
ATOM 841 C CA . ALA A 1 107 ? 17.709 -8.141 -15.326 1.00 94.75 107 ALA A CA 1
ATOM 842 C C . ALA A 1 107 ? 17.041 -7.995 -16.709 1.00 94.75 107 ALA A C 1
ATOM 844 O O . ALA A 1 107 ? 17.729 -7.843 -17.722 1.00 94.75 107 ALA A O 1
ATOM 845 N N . GLU A 1 108 ? 15.706 -7.996 -16.763 1.00 95.12 108 GLU A N 1
ATOM 846 C CA . GLU A 1 108 ? 14.942 -7.756 -17.996 1.00 95.12 108 GLU A CA 1
ATOM 847 C C . GLU A 1 108 ? 15.184 -6.336 -18.541 1.00 95.12 108 GLU A C 1
ATOM 849 O O . GLU A 1 108 ? 15.440 -6.152 -19.734 1.00 95.12 108 GLU A O 1
ATOM 854 N N . LEU A 1 109 ? 15.196 -5.323 -17.668 1.00 94.88 109 LEU A N 1
ATOM 855 C CA . LEU A 1 109 ? 15.502 -3.940 -18.043 1.00 94.88 109 LEU A CA 1
ATOM 856 C C . LEU A 1 109 ? 16.918 -3.787 -18.610 1.00 94.88 109 LEU A C 1
ATOM 858 O O . LEU A 1 109 ? 17.113 -3.023 -19.561 1.00 94.88 109 LEU A O 1
ATOM 862 N N . GLU A 1 110 ? 17.907 -4.496 -18.066 1.00 95.00 110 GLU A N 1
ATOM 863 C CA . GLU A 1 110 ? 19.263 -4.500 -18.620 1.00 95.00 110 GLU A CA 1
ATOM 864 C C . GLU A 1 110 ? 19.333 -5.142 -20.008 1.00 95.00 110 GLU A C 1
ATOM 866 O O . GLU A 1 110 ? 20.024 -4.616 -20.886 1.00 95.00 110 GLU A O 1
ATOM 871 N N . GLN A 1 111 ? 18.611 -6.242 -20.237 1.00 94.81 111 GLN A N 1
ATOM 872 C CA . GLN A 1 111 ? 18.537 -6.864 -21.564 1.00 94.81 111 GLN A CA 1
ATOM 873 C C . GLN A 1 111 ? 17.922 -5.903 -22.584 1.00 94.81 111 GLN A C 1
ATOM 875 O O . GLN A 1 111 ? 18.538 -5.622 -23.613 1.00 94.81 111 GLN A O 1
ATOM 880 N N . MET A 1 112 ? 16.789 -5.288 -22.239 1.00 95.12 112 MET A N 1
ATOM 881 C CA . MET A 1 112 ? 16.127 -4.288 -23.081 1.00 95.12 112 MET A CA 1
ATOM 882 C C . MET A 1 112 ? 17.028 -3.080 -23.387 1.00 95.12 112 MET A C 1
ATOM 884 O O . MET A 1 112 ? 16.968 -2.510 -24.479 1.00 95.12 112 MET A O 1
ATOM 888 N N . ARG A 1 113 ? 17.878 -2.661 -22.438 1.00 94.56 113 ARG A N 1
ATOM 889 C CA . ARG A 1 113 ? 18.859 -1.583 -22.662 1.00 94.56 113 ARG A CA 1
ATOM 890 C C . ARG A 1 113 ? 19.923 -1.983 -23.681 1.00 94.56 113 ARG A C 1
ATOM 892 O O . ARG A 1 113 ? 20.192 -1.194 -24.586 1.00 94.56 113 ARG A O 1
ATOM 899 N N . LYS A 1 114 ? 20.476 -3.195 -23.570 1.00 95.88 114 LYS A N 1
ATOM 900 C CA . LYS A 1 114 ? 21.473 -3.720 -24.520 1.00 95.88 114 LYS A CA 1
ATOM 901 C C . LYS A 1 114 ? 20.888 -3.858 -25.924 1.00 95.88 114 LYS A C 1
ATOM 903 O O . LYS A 1 114 ? 21.518 -3.442 -26.893 1.00 95.88 114 LYS A O 1
ATOM 908 N N . GLU A 1 115 ? 19.668 -4.376 -26.042 1.00 95.31 115 GLU A N 1
ATOM 909 C CA . GLU A 1 115 ? 18.974 -4.484 -27.332 1.00 95.31 115 GLU A CA 1
ATOM 910 C C . GLU A 1 115 ? 18.763 -3.114 -27.981 1.00 95.31 115 GLU A C 1
ATOM 912 O O . GLU A 1 115 ? 19.071 -2.928 -29.160 1.00 95.31 115 GLU A O 1
ATOM 917 N N . ARG A 1 116 ? 18.331 -2.124 -27.191 1.00 96.38 116 ARG A N 1
ATOM 918 C CA . ARG A 1 116 ? 18.153 -0.745 -27.661 1.00 96.38 116 ARG A CA 1
ATOM 919 C C . ARG A 1 116 ? 19.467 -0.106 -28.115 1.00 96.38 116 ARG A C 1
ATOM 921 O O . ARG A 1 116 ? 19.465 0.660 -29.075 1.00 96.38 116 ARG A O 1
ATOM 928 N N . GLU A 1 117 ? 20.583 -0.381 -27.442 1.00 95.94 117 GLU A N 1
ATOM 929 C CA . GLU A 1 117 ? 21.905 0.092 -27.879 1.00 95.94 117 GLU A CA 1
ATOM 930 C C . GLU A 1 117 ? 22.322 -0.526 -29.212 1.00 95.94 117 GLU A C 1
ATOM 932 O O . GLU A 1 117 ? 22.758 0.197 -30.109 1.00 95.94 117 GLU A O 1
ATOM 937 N N . VAL A 1 118 ? 22.128 -1.835 -29.380 1.00 96.44 118 VAL A N 1
ATOM 938 C CA . VAL A 1 118 ? 22.403 -2.520 -30.651 1.00 96.44 118 VAL A CA 1
ATOM 939 C C . VAL A 1 118 ? 21.531 -1.953 -31.774 1.00 96.44 118 VAL A C 1
ATOM 941 O O . VAL A 1 118 ? 22.010 -1.739 -32.888 1.00 96.44 118 VAL A O 1
ATOM 944 N N . GLU A 1 119 ? 20.255 -1.687 -31.502 1.00 95.06 119 GLU A N 1
ATOM 945 C CA . GLU A 1 119 ? 19.345 -1.087 -32.476 1.00 95.06 119 GLU A CA 1
ATOM 946 C C . GLU A 1 119 ? 19.764 0.339 -32.855 1.00 95.06 119 GLU A C 1
ATOM 948 O O . GLU A 1 119 ? 19.819 0.661 -34.043 1.00 95.06 119 GLU A O 1
ATOM 953 N N . LYS A 1 120 ? 20.159 1.167 -31.879 1.00 95.06 120 LYS A N 1
ATOM 954 C CA . LYS A 1 120 ? 20.715 2.502 -32.146 1.00 95.06 120 LYS A CA 1
ATOM 955 C C . LYS A 1 120 ? 21.943 2.437 -33.051 1.00 95.06 120 LYS A C 1
ATOM 957 O O . LYS A 1 120 ? 21.978 3.132 -34.059 1.00 95.06 120 LYS A O 1
ATOM 962 N N . GLN A 1 121 ? 22.894 1.548 -32.759 1.00 95.06 121 GLN A N 1
ATOM 963 C CA . GLN A 1 121 ? 24.091 1.377 -33.592 1.00 95.06 121 GLN A CA 1
ATOM 964 C C . GLN A 1 121 ? 23.745 0.976 -35.034 1.00 95.06 121 GLN A C 1
ATOM 966 O O . GLN A 1 121 ? 24.362 1.465 -35.982 1.00 95.06 121 GLN A O 1
ATOM 971 N N . LYS A 1 122 ? 22.738 0.111 -35.224 1.00 95.75 122 LYS A N 1
ATOM 972 C CA . LYS A 1 122 ? 22.243 -0.248 -36.563 1.00 95.75 122 LYS A CA 1
ATOM 973 C C . LYS A 1 122 ? 21.643 0.956 -37.287 1.00 95.75 122 LYS A C 1
ATOM 975 O O . LYS A 1 122 ? 21.921 1.142 -38.471 1.00 95.75 122 LYS A O 1
ATOM 980 N N . MET A 1 123 ? 20.843 1.765 -36.594 1.00 95.62 123 MET A N 1
ATOM 981 C CA . MET A 1 123 ? 20.235 2.969 -37.168 1.00 95.62 123 MET A CA 1
ATOM 982 C C . MET A 1 123 ? 21.295 4.002 -37.556 1.00 95.62 123 MET A C 1
ATOM 984 O O . MET A 1 123 ? 21.243 4.528 -38.666 1.00 95.62 123 MET A O 1
ATOM 988 N N . ASP A 1 124 ? 22.302 4.220 -36.710 1.00 95.12 124 ASP A N 1
ATOM 989 C CA . ASP A 1 124 ? 23.410 5.139 -36.993 1.00 95.12 124 ASP A CA 1
ATOM 990 C C . ASP A 1 124 ? 24.207 4.704 -38.234 1.00 95.12 124 ASP A C 1
ATOM 992 O O . ASP A 1 124 ? 24.528 5.526 -39.094 1.00 95.12 124 ASP A O 1
ATOM 996 N N . LEU A 1 125 ? 24.455 3.398 -38.389 1.00 94.75 125 LEU A N 1
ATOM 997 C CA . LEU A 1 125 ? 25.078 2.830 -39.590 1.00 94.75 125 LEU A CA 1
ATOM 998 C C . LEU A 1 125 ? 24.244 3.067 -40.854 1.00 94.75 125 LEU A C 1
ATOM 1000 O O . LEU A 1 125 ? 24.794 3.392 -41.909 1.00 94.75 125 LEU A O 1
ATOM 1004 N N . ILE A 1 126 ? 22.921 2.907 -40.766 1.00 94.38 126 ILE A N 1
ATOM 1005 C CA . ILE A 1 126 ? 22.012 3.170 -41.888 1.00 94.38 126 ILE A CA 1
ATOM 1006 C C . ILE A 1 126 ? 22.043 4.657 -42.253 1.00 94.38 126 ILE A C 1
ATOM 1008 O O . ILE A 1 126 ? 22.184 4.983 -43.432 1.00 94.38 126 ILE A O 1
ATOM 1012 N N . LEU A 1 127 ? 21.976 5.552 -41.265 1.00 92.75 127 LEU A N 1
ATOM 1013 C CA . LEU A 1 127 ? 22.040 7.000 -41.477 1.00 92.75 127 LEU A CA 1
ATOM 1014 C C . LEU A 1 127 ? 23.367 7.426 -42.119 1.00 92.75 127 LEU A C 1
ATOM 1016 O O . LEU A 1 127 ? 23.354 8.189 -43.084 1.00 92.75 127 LEU A O 1
ATOM 1020 N N . ALA A 1 128 ? 24.496 6.882 -41.655 1.00 91.38 128 ALA A N 1
ATOM 1021 C CA . ALA A 1 128 ? 25.813 7.133 -42.243 1.00 91.38 128 ALA A CA 1
ATOM 1022 C C . ALA A 1 128 ? 25.920 6.629 -43.694 1.00 91.38 128 ALA A C 1
ATOM 1024 O O . ALA A 1 128 ? 26.552 7.257 -44.542 1.00 91.38 128 ALA A O 1
ATOM 1025 N N . LYS A 1 129 ? 25.282 5.496 -44.010 1.00 91.12 129 LYS A N 1
ATOM 1026 C CA . LYS A 1 129 ? 25.255 4.965 -45.378 1.00 91.12 129 LYS A CA 1
ATOM 1027 C C . LYS A 1 129 ? 24.367 5.803 -46.304 1.00 91.12 129 LYS A C 1
ATOM 1029 O O . LYS A 1 129 ? 24.702 5.972 -47.474 1.00 91.12 129 LYS A O 1
ATOM 1034 N N . LEU A 1 130 ? 23.246 6.313 -45.795 1.00 89.69 130 LEU A N 1
ATOM 1035 C CA . LEU A 1 130 ? 22.340 7.189 -46.542 1.00 89.69 130 LEU A CA 1
ATOM 1036 C C . LEU A 1 130 ? 22.968 8.560 -46.815 1.00 89.69 130 LEU A C 1
ATOM 1038 O O . LEU A 1 130 ? 22.842 9.059 -47.930 1.00 89.69 130 LEU A O 1
ATOM 1042 N N . SER A 1 131 ? 23.688 9.140 -45.849 1.00 88.62 131 SER A N 1
ATOM 1043 C CA . SER A 1 131 ? 24.376 10.423 -46.047 1.00 88.62 131 SER A CA 1
ATOM 1044 C C . SER A 1 131 ? 25.479 10.340 -47.105 1.00 88.62 131 SER A C 1
ATOM 1046 O O . SER A 1 131 ? 25.639 11.272 -47.883 1.00 88.62 131 SER A O 1
ATOM 1048 N N . ALA A 1 132 ? 26.177 9.205 -47.211 1.00 85.06 132 ALA A N 1
ATOM 1049 C CA . ALA A 1 132 ? 27.174 8.966 -48.257 1.00 85.06 132 ALA A CA 1
ATOM 1050 C C . ALA A 1 132 ? 26.578 8.796 -49.673 1.00 85.06 132 ALA A C 1
ATOM 1052 O O . ALA A 1 132 ? 27.312 8.880 -50.656 1.00 85.06 132 ALA A O 1
ATOM 1053 N N . MET A 1 133 ? 25.271 8.530 -49.790 1.00 85.19 133 MET A N 1
ATOM 1054 C CA . MET A 1 133 ? 24.568 8.356 -51.070 1.00 85.19 133 MET A CA 1
ATOM 1055 C C . MET A 1 133 ? 23.940 9.644 -51.614 1.00 85.19 133 MET A C 1
ATOM 1057 O O . MET A 1 133 ? 23.488 9.643 -52.758 1.00 85.19 133 MET A O 1
ATOM 1061 N N . ILE A 1 134 ? 23.904 10.726 -50.834 1.00 77.94 134 ILE A N 1
ATOM 1062 C CA . ILE A 1 134 ? 23.438 12.034 -51.304 1.00 77.94 134 ILE A CA 1
ATOM 1063 C C . ILE A 1 134 ? 24.656 12.775 -51.883 1.00 77.94 134 ILE A C 1
ATOM 1065 O O . ILE A 1 134 ? 25.559 13.119 -51.120 1.00 77.94 134 ILE A O 1
ATOM 1069 N N . PRO A 1 135 ? 24.736 13.002 -53.208 1.00 73.38 135 PRO A N 1
ATOM 1070 C CA . PRO A 1 135 ? 25.789 13.836 -53.772 1.00 73.38 135 PRO A CA 1
ATOM 1071 C C . PRO A 1 135 ? 25.568 15.300 -53.360 1.00 73.38 135 PRO A C 1
ATOM 1073 O O . PRO A 1 135 ? 24.430 15.773 -53.371 1.00 73.38 135 PRO A O 1
ATOM 1076 N N . ASN A 1 136 ? 26.657 15.980 -52.980 1.00 61.97 136 ASN A N 1
ATOM 1077 C CA . ASN A 1 136 ? 26.691 17.429 -52.734 1.00 61.97 136 ASN A CA 1
ATOM 1078 C C . ASN A 1 136 ? 26.295 18.229 -53.979 1.00 61.97 136 ASN A C 1
ATOM 1080 O O . ASN A 1 136 ? 26.719 17.823 -55.087 1.00 61.97 136 ASN A O 1
#

Foldseek 3Di:
DDDDPDDDDPPDDDPPPCVVVVVLVVQLVVLVVVVVPPPPDDDRSCCVRVVPPDPPPDDDDDDPDDPVNVVPPPPPPPPVPQDPVNVVVVVVVVVVVVVVVVVVVVVVVVVVVVVVVVVVVVVVVVVVVVVVVDDD